Protein AF-C4WH56-F1 (afdb_monomer_lite)

Radius of gyration: 28.04 Å; chains: 1; bounding box: 64×49×58 Å

Foldseek 3Di:
DDDPDPQKDWDWDPPPQTWIFIFDDDPPDTDTDTDRDDDDDPPVPVVVVVVVVVVDPPPPPDDDDDCLVQLQDLVSLVVQLVVQVVVVDQLSNLQSLVSNCVNVDLVQLCVQLVHDSVLSCQQSDSPHPNDPSSVCSSCVSSVHDDDDDDDPPPPD

Sequence (156 aa):
MKSVGEGVSEMRITYGPGYRVISYPWDQLLLFCCVAATSHHRAGISRWQNKWRRRFRMVLETTRFDVLDHLKTPEERVAYLEAAFEDGDPSLIAHALGDVARSIGMTTVAKEAGITREALYRSLSENGDPKLSTLLGVMKALGLHLSVTATDKRAA

pLDDT: mean 72.72, std 20.57, range [37.75, 94.38]

Structure (mmCIF, N/CA/C/O backbone):
data_AF-C4WH56-F1
#
_entry.id   AF-C4WH56-F1
#
loop_
_atom_site.group_PDB
_atom_site.id
_atom_site.type_symbol
_atom_site.label_atom_id
_atom_site.label_alt_id
_atom_site.label_comp_id
_atom_site.label_asym_id
_atom_site.label_entity_id
_atom_site.label_seq_id
_atom_site.pdbx_PDB_ins_code
_atom_site.Cartn_x
_atom_site.Cartn_y
_atom_site.Cartn_z
_atom_site.occupancy
_atom_site.B_iso_or_equiv
_atom_site.auth_seq_id
_atom_site.auth_comp_id
_atom_site.auth_asym_id
_atom_site.auth_atom_id
_atom_site.pdbx_PDB_model_num
ATOM 1 N N . MET A 1 1 ? 25.311 -34.879 -28.506 1.00 55.16 1 MET A N 1
ATOM 2 C CA . MET A 1 1 ? 26.204 -33.696 -28.482 1.00 55.16 1 MET A CA 1
ATOM 3 C C . MET A 1 1 ? 27.449 -34.035 -27.684 1.00 55.16 1 MET A C 1
ATOM 5 O O . MET A 1 1 ? 27.327 -34.752 -26.700 1.00 55.16 1 MET A O 1
ATOM 9 N N . LYS A 1 2 ? 28.632 -33.593 -28.119 1.00 53.84 2 LYS A N 1
ATOM 10 C CA . LYS A 1 2 ? 29.881 -33.720 -27.351 1.00 53.84 2 LYS A CA 1
ATOM 11 C C . LYS A 1 2 ? 30.289 -32.338 -26.845 1.00 53.84 2 LYS A C 1
ATOM 13 O O . LYS A 1 2 ? 30.287 -31.390 -27.623 1.00 53.84 2 LYS A O 1
ATOM 18 N N . SER A 1 3 ? 30.621 -32.232 -25.562 1.00 51.75 3 SER A N 1
ATOM 19 C CA . SER A 1 3 ? 31.180 -31.004 -24.986 1.00 51.75 3 SER A CA 1
ATOM 20 C C . SER A 1 3 ? 32.612 -30.802 -25.490 1.00 51.75 3 SE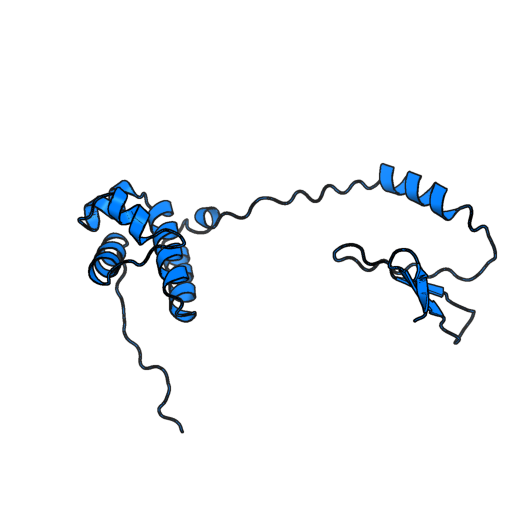R A C 1
ATOM 22 O O . SER A 1 3 ? 33.386 -31.761 -25.516 1.00 51.75 3 SER A O 1
ATOM 24 N N . VAL A 1 4 ? 32.954 -29.585 -25.924 1.00 62.59 4 VAL A N 1
ATOM 25 C CA . VAL A 1 4 ? 34.278 -29.237 -26.492 1.00 62.59 4 VAL A CA 1
ATOM 26 C C . VAL A 1 4 ? 35.027 -28.205 -25.624 1.00 62.59 4 VAL A C 1
ATOM 28 O O . VAL A 1 4 ? 36.079 -27.710 -26.015 1.00 62.59 4 VAL A O 1
ATOM 31 N N . GLY A 1 5 ? 34.530 -27.930 -24.412 1.00 43.34 5 GLY A N 1
ATOM 32 C CA . GLY A 1 5 ? 35.104 -26.959 -23.469 1.00 43.34 5 GLY A CA 1
ATOM 33 C C . GLY A 1 5 ? 34.414 -25.588 -23.506 1.00 43.34 5 GLY A C 1
ATOM 34 O O . GLY A 1 5 ? 33.651 -25.305 -24.423 1.00 43.34 5 GLY A O 1
ATOM 35 N N . GLU A 1 6 ? 34.640 -24.766 -22.471 1.00 51.94 6 GLU A N 1
ATOM 36 C CA . GLU A 1 6 ? 34.060 -23.412 -22.289 1.00 51.94 6 GLU A CA 1
ATOM 37 C C . GLU A 1 6 ? 32.522 -23.327 -22.443 1.00 51.94 6 GLU A C 1
ATOM 39 O O . GLU A 1 6 ? 31.987 -22.363 -22.982 1.00 51.94 6 GLU A O 1
ATOM 44 N N . GLY A 1 7 ? 31.783 -24.353 -22.000 1.00 51.94 7 GLY A N 1
ATOM 45 C CA . GLY A 1 7 ? 30.314 -24.383 -22.103 1.00 51.94 7 GLY A CA 1
ATOM 46 C C . GLY A 1 7 ? 29.778 -24.656 -23.515 1.00 51.94 7 GLY A C 1
ATOM 47 O O . GLY A 1 7 ? 28.579 -24.539 -23.755 1.00 51.94 7 GLY A O 1
ATOM 48 N N . VAL A 1 8 ? 30.645 -25.042 -24.455 1.00 51.69 8 VAL A N 1
ATOM 49 C CA . VAL A 1 8 ? 30.293 -25.256 -25.861 1.00 51.69 8 VAL A CA 1
ATOM 50 C C . VAL A 1 8 ? 29.973 -26.720 -26.131 1.00 51.69 8 VAL A C 1
ATOM 52 O O . VAL A 1 8 ? 30.759 -27.619 -25.818 1.00 51.69 8 VAL A O 1
ATOM 55 N N . SER A 1 9 ? 28.837 -26.955 -26.787 1.00 51.75 9 SER A N 1
ATOM 56 C CA . SER A 1 9 ? 28.440 -28.279 -27.267 1.00 51.75 9 SER A CA 1
ATOM 57 C C . SER A 1 9 ? 28.522 -28.351 -28.792 1.00 51.75 9 SER A C 1
ATOM 59 O O . SER A 1 9 ? 27.955 -27.519 -29.498 1.00 51.75 9 SER A O 1
ATOM 61 N N . GLU A 1 10 ? 29.226 -29.361 -29.310 1.00 51.59 10 GLU A N 1
ATOM 62 C CA . GLU A 1 10 ? 29.293 -29.683 -30.740 1.00 51.59 10 GLU A CA 1
ATOM 63 C C . GLU A 1 10 ? 28.333 -30.845 -31.039 1.00 51.59 10 GLU A C 1
ATOM 65 O O . GLU A 1 10 ? 28.384 -31.919 -30.419 1.00 51.59 10 GLU A O 1
ATOM 7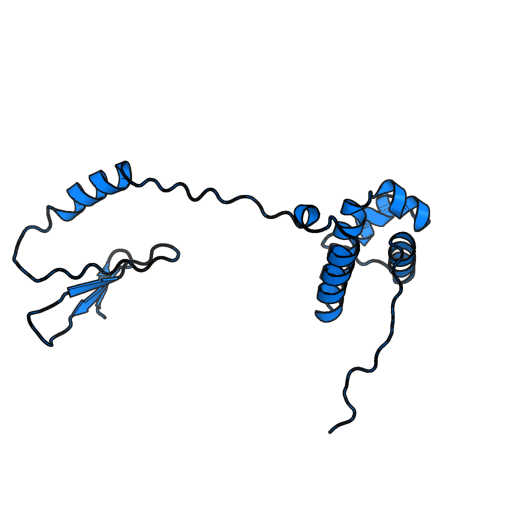0 N N . MET A 1 11 ? 27.451 -30.651 -32.019 1.00 51.53 11 MET A N 1
ATOM 71 C CA . MET A 1 11 ? 26.691 -31.732 -32.641 1.00 51.53 11 MET A CA 1
ATOM 72 C C . MET A 1 11 ? 27.234 -31.969 -34.047 1.00 51.53 11 MET A C 1
ATOM 74 O O . MET A 1 11 ? 27.280 -31.061 -34.877 1.00 51.53 11 MET A O 1
ATOM 78 N N . ARG A 1 12 ? 27.655 -33.209 -34.311 1.00 51.38 12 ARG A N 1
ATOM 79 C CA . ARG A 1 12 ? 28.009 -33.658 -35.659 1.00 51.38 12 ARG A CA 1
ATOM 80 C C . ARG A 1 12 ? 26.778 -34.267 -36.301 1.00 51.38 12 ARG A C 1
ATOM 82 O O . ARG A 1 12 ? 26.198 -35.188 -35.733 1.00 51.38 12 ARG A O 1
ATOM 89 N N . ILE A 1 13 ? 26.408 -33.763 -37.470 1.00 44.84 13 ILE A N 1
ATOM 90 C CA . ILE A 1 13 ? 25.322 -34.319 -38.273 1.00 44.84 13 ILE A CA 1
ATOM 91 C C . ILE A 1 13 ? 25.983 -35.122 -39.396 1.00 44.84 13 ILE A C 1
ATOM 93 O O . ILE A 1 13 ? 26.682 -34.561 -40.236 1.00 44.84 13 ILE A O 1
ATOM 97 N N . THR A 1 14 ? 25.814 -36.445 -39.383 1.00 45.16 14 THR A N 1
ATOM 98 C CA . THR A 1 14 ? 26.409 -37.379 -40.362 1.00 45.16 14 THR A CA 1
ATOM 99 C C . THR A 1 14 ? 25.506 -37.627 -41.573 1.00 45.16 14 THR A C 1
ATOM 101 O O . THR A 1 14 ? 25.570 -38.688 -42.185 1.00 45.16 14 THR A O 1
ATOM 104 N N . TYR A 1 15 ? 24.656 -36.659 -41.919 1.00 37.75 15 TYR A N 1
ATOM 105 C CA . TYR A 1 15 ? 23.836 -36.685 -43.128 1.00 37.75 15 TYR A CA 1
ATOM 106 C C . TYR A 1 15 ? 24.161 -35.449 -43.977 1.00 37.75 15 TYR A C 1
ATOM 108 O O . TYR A 1 15 ? 24.092 -34.323 -43.482 1.00 37.75 15 TYR A O 1
ATOM 116 N N . GLY A 1 16 ? 24.564 -35.659 -45.234 1.00 51.47 16 GLY A N 1
ATOM 117 C CA . GLY A 1 16 ? 25.049 -34.600 -46.129 1.00 51.47 16 GLY A CA 1
ATOM 118 C C . GLY A 1 16 ? 26.546 -34.259 -45.958 1.00 51.47 16 GLY A C 1
ATOM 119 O O . GLY A 1 16 ? 27.269 -35.016 -45.311 1.00 51.47 16 GLY A O 1
ATOM 120 N N . PRO A 1 17 ? 27.040 -33.142 -46.537 1.00 42.62 17 PRO A N 1
ATOM 121 C CA . PRO A 1 17 ? 28.470 -32.792 -46.685 1.00 42.62 17 PRO A CA 1
ATOM 122 C C . PRO A 1 17 ? 29.252 -32.477 -45.385 1.00 42.62 17 PRO A C 1
ATOM 124 O O . PRO A 1 17 ? 30.253 -31.766 -45.412 1.00 42.62 17 PRO A O 1
ATOM 127 N N . GLY A 1 18 ? 28.843 -33.031 -44.241 1.00 46.00 18 GLY A N 1
ATOM 128 C CA . GLY A 1 18 ? 29.570 -32.936 -42.976 1.00 46.00 18 GLY A CA 1
ATOM 129 C C . GLY A 1 18 ? 29.440 -31.562 -42.325 1.00 46.00 18 GLY A C 1
ATOM 130 O O . GLY A 1 18 ? 30.398 -30.792 -42.273 1.00 46.00 18 GLY A O 1
ATOM 131 N N . TYR A 1 19 ? 28.258 -31.262 -41.789 1.00 45.25 19 TYR A N 1
ATOM 132 C CA . TYR A 1 19 ? 28.024 -30.031 -41.036 1.00 45.25 19 TYR A CA 1
ATOM 133 C C . TYR A 1 19 ? 28.456 -30.177 -39.571 1.00 45.25 19 TYR A C 1
ATOM 135 O O . TYR A 1 19 ? 28.225 -31.207 -38.925 1.00 45.25 19 TYR A O 1
ATOM 143 N N . ARG A 1 20 ? 29.058 -29.111 -39.031 1.00 52.62 20 ARG A N 1
ATOM 144 C CA . ARG A 1 20 ? 29.310 -28.947 -37.595 1.00 52.62 20 ARG A CA 1
ATOM 145 C C . ARG A 1 20 ? 28.419 -27.835 -37.069 1.00 52.62 20 ARG A C 1
ATOM 147 O O . ARG A 1 20 ? 28.543 -26.697 -37.511 1.00 52.62 20 ARG A O 1
ATOM 154 N N . VAL A 1 21 ? 27.543 -28.175 -36.131 1.00 52.25 21 VAL A N 1
ATOM 155 C CA . VAL A 1 21 ? 26.728 -27.203 -35.402 1.00 52.25 21 VAL A CA 1
ATOM 156 C C . VAL A 1 21 ? 27.396 -26.969 -34.055 1.00 52.25 21 VAL A C 1
ATOM 158 O O . VAL A 1 21 ? 27.581 -27.910 -33.277 1.00 52.25 21 VAL A O 1
ATOM 161 N N . ILE A 1 22 ? 27.783 -25.721 -33.806 1.00 56.62 22 ILE A N 1
ATOM 162 C CA . ILE A 1 22 ? 28.383 -25.288 -32.546 1.00 56.62 22 ILE A CA 1
ATOM 163 C C . ILE A 1 22 ? 27.359 -24.399 -31.843 1.00 56.62 22 ILE A C 1
ATOM 165 O O . ILE A 1 22 ? 27.002 -23.352 -32.376 1.00 56.62 22 ILE A O 1
ATOM 169 N N . SER A 1 23 ? 26.883 -24.817 -30.670 1.00 47.53 23 SER A N 1
ATOM 170 C CA . SER A 1 23 ? 25.996 -24.006 -29.831 1.00 47.53 23 SER A CA 1
ATOM 171 C C . SER A 1 23 ? 26.792 -23.369 -28.693 1.00 47.53 23 SER A C 1
ATOM 173 O O . SER A 1 23 ? 27.457 -24.087 -27.938 1.00 47.53 23 SER A O 1
ATOM 175 N N . TYR A 1 24 ? 26.681 -22.050 -28.542 1.00 50.81 24 TYR A N 1
ATOM 176 C CA . TYR A 1 24 ? 27.219 -21.306 -27.404 1.00 50.81 24 TYR A CA 1
ATOM 177 C C . TYR A 1 24 ? 26.058 -20.825 -26.526 1.00 50.81 24 TYR A C 1
ATOM 179 O O . TYR A 1 24 ? 25.164 -20.163 -27.053 1.00 50.81 24 TYR A O 1
ATOM 187 N N . PRO A 1 25 ? 26.049 -21.107 -25.214 1.00 42.31 25 PRO A N 1
ATOM 188 C CA . PRO A 1 25 ? 25.152 -20.430 -24.296 1.00 42.31 25 PRO A CA 1
ATOM 189 C C . PRO A 1 25 ? 25.693 -19.019 -24.045 1.00 42.31 25 PRO A C 1
ATOM 191 O O . PRO A 1 25 ? 26.676 -18.831 -23.334 1.00 42.31 25 PRO A O 1
ATOM 194 N N . TRP A 1 26 ? 25.069 -18.025 -24.666 1.00 48.38 26 TRP A N 1
ATOM 195 C CA . TRP A 1 26 ? 25.076 -16.652 -24.170 1.00 48.38 26 TRP A CA 1
ATOM 196 C C . TRP A 1 26 ? 23.635 -16.314 -23.824 1.00 48.38 26 TRP A C 1
ATOM 198 O O . TRP A 1 26 ? 22.749 -16.586 -24.632 1.00 48.38 26 TRP A O 1
ATOM 208 N N . ASP A 1 27 ? 23.447 -15.806 -22.609 1.00 48.00 27 ASP A N 1
ATOM 209 C CA . ASP A 1 27 ? 22.205 -15.364 -21.965 1.00 48.00 27 ASP A CA 1
ATOM 210 C C . ASP A 1 27 ? 21.112 -14.887 -22.952 1.00 48.00 27 ASP A C 1
ATOM 212 O O . ASP A 1 27 ? 20.976 -13.705 -23.246 1.00 48.00 27 ASP A O 1
ATOM 216 N N . GLN A 1 28 ? 20.365 -15.864 -23.483 1.00 51.59 28 GLN A N 1
ATOM 217 C CA . GLN A 1 28 ? 19.196 -15.759 -24.367 1.00 51.59 28 GLN A CA 1
ATOM 218 C C . GLN A 1 28 ? 19.359 -15.439 -25.874 1.00 51.59 28 GLN A C 1
ATOM 220 O O . GLN A 1 28 ? 18.402 -14.976 -26.495 1.00 51.59 28 GLN A O 1
ATOM 225 N N . LEU A 1 29 ? 20.463 -15.802 -26.548 1.00 38.28 29 LEU A N 1
ATOM 226 C CA . LEU A 1 29 ? 20.441 -15.907 -28.027 1.00 38.28 29 LEU A CA 1
ATOM 227 C C . LEU A 1 29 ? 21.275 -17.079 -28.580 1.00 38.28 29 LEU A C 1
ATOM 229 O O . LEU A 1 29 ? 22.494 -17.133 -28.426 1.00 38.28 29 LEU A O 1
ATOM 233 N N . LEU A 1 30 ? 20.616 -18.006 -29.285 1.00 43.56 30 LEU A N 1
ATOM 234 C CA . LEU A 1 30 ? 21.248 -19.137 -29.978 1.00 43.56 30 LEU A CA 1
ATOM 235 C C . LEU A 1 30 ? 21.784 -18.694 -31.348 1.00 43.56 30 LEU A C 1
ATOM 237 O O . LEU A 1 30 ? 21.025 -18.534 -32.303 1.00 43.56 30 LEU A O 1
ATOM 241 N N . LEU A 1 31 ? 23.103 -18.527 -31.470 1.00 47.69 31 LEU A N 1
ATOM 242 C CA . LEU A 1 31 ? 23.751 -18.280 -32.760 1.00 47.69 31 LEU A CA 1
ATOM 243 C C . LEU A 1 31 ? 24.092 -19.614 -33.450 1.00 47.69 31 LEU A C 1
ATOM 245 O O . LEU A 1 31 ? 24.996 -20.329 -33.017 1.00 47.69 31 LEU A O 1
ATOM 249 N N . PHE A 1 32 ? 23.394 -19.944 -34.539 1.00 44.81 32 PHE A N 1
ATOM 250 C CA . PHE A 1 32 ? 23.718 -21.088 -35.398 1.00 44.81 32 PHE A CA 1
ATOM 251 C C . PHE A 1 32 ? 24.750 -20.684 -36.461 1.00 44.81 32 PHE A C 1
ATOM 253 O O . PHE A 1 32 ? 24.417 -20.047 -37.457 1.00 44.81 32 PHE A O 1
ATOM 260 N N . CYS A 1 33 ? 26.010 -21.085 -36.284 1.00 48.53 33 CYS A N 1
ATOM 261 C CA . CYS A 1 33 ? 27.011 -21.008 -37.351 1.00 48.53 33 CYS A CA 1
ATOM 262 C C . CYS A 1 33 ? 27.080 -22.345 -38.101 1.00 48.53 33 CYS A C 1
ATOM 264 O O . CYS A 1 33 ? 27.723 -23.287 -37.642 1.00 48.53 33 CYS A O 1
ATOM 266 N N . CYS A 1 34 ? 26.446 -22.425 -39.273 1.00 43.78 34 CYS A N 1
ATOM 267 C CA . CYS A 1 34 ? 26.619 -23.540 -40.206 1.00 43.78 34 CYS A CA 1
ATOM 268 C C . CYS A 1 34 ? 27.909 -23.336 -41.013 1.00 43.78 34 CYS A C 1
ATOM 270 O O . CYS A 1 34 ? 27.922 -22.581 -41.982 1.00 43.78 34 CYS A O 1
ATOM 272 N N . VAL A 1 35 ? 29.004 -24.000 -40.632 1.00 52.78 35 VAL A N 1
ATOM 273 C CA . VAL A 1 35 ? 30.250 -23.979 -41.419 1.00 52.78 35 VAL A CA 1
ATOM 274 C C . VAL A 1 35 ? 30.338 -25.262 -42.244 1.00 52.78 35 VAL A C 1
ATOM 276 O O . VAL A 1 35 ? 30.501 -26.349 -41.687 1.00 52.78 35 VAL A O 1
ATOM 279 N N . ALA A 1 36 ? 30.227 -25.143 -43.570 1.00 39.19 36 ALA A N 1
ATOM 280 C CA . ALA A 1 36 ? 30.601 -26.212 -44.493 1.00 39.19 36 ALA A CA 1
ATOM 281 C C . ALA A 1 36 ? 32.120 -26.417 -44.405 1.00 39.19 36 ALA A C 1
ATOM 283 O O . ALA A 1 36 ? 32.890 -25.457 -44.468 1.00 39.19 36 ALA A O 1
ATOM 284 N N . ALA A 1 37 ? 32.553 -27.657 -44.190 1.00 42.12 37 ALA A N 1
ATOM 285 C CA . ALA A 1 37 ? 33.950 -27.980 -43.948 1.00 42.12 37 ALA A CA 1
ATOM 286 C C . ALA A 1 37 ? 34.808 -27.806 -45.215 1.00 42.12 37 ALA A C 1
ATOM 288 O O . ALA A 1 37 ? 35.110 -28.771 -45.906 1.00 42.12 37 ALA A O 1
ATOM 289 N N . THR A 1 38 ? 35.278 -26.590 -45.484 1.00 39.69 38 THR A N 1
ATOM 290 C CA . THR A 1 38 ? 36.536 -26.382 -46.210 1.00 39.69 38 THR A CA 1
ATOM 291 C C . THR A 1 38 ? 37.580 -25.916 -45.210 1.00 39.69 38 THR A C 1
ATOM 293 O O . THR A 1 38 ? 37.446 -24.880 -44.561 1.00 39.69 38 THR A O 1
ATOM 296 N N . SER A 1 39 ? 38.592 -26.757 -45.040 1.00 42.50 39 SER A N 1
ATOM 297 C CA . SER A 1 39 ? 39.728 -26.629 -44.137 1.00 42.50 39 SER A CA 1
ATOM 298 C C . SER A 1 39 ? 40.415 -25.264 -44.225 1.00 42.50 39 SER A C 1
ATOM 300 O O . SER A 1 39 ? 41.323 -25.083 -45.025 1.00 42.50 39 SER A O 1
ATOM 302 N N . HIS A 1 40 ? 40.043 -24.322 -43.357 1.00 40.03 40 HIS A N 1
ATOM 303 C CA . HIS A 1 40 ? 40.865 -23.151 -43.055 1.00 40.03 40 HIS A CA 1
ATOM 304 C C . HIS A 1 40 ? 40.826 -22.814 -41.555 1.00 40.03 40 HIS A C 1
ATOM 306 O O . HIS A 1 40 ? 39.842 -22.328 -41.012 1.00 40.03 40 HIS A O 1
ATOM 312 N N . HIS A 1 41 ? 41.964 -23.081 -40.910 1.00 42.66 41 HIS A N 1
ATOM 313 C CA . HIS A 1 41 ? 42.535 -22.388 -39.752 1.00 42.66 41 HIS A CA 1
ATOM 314 C C . HIS A 1 41 ? 41.672 -22.139 -38.495 1.00 42.66 41 HIS A C 1
ATOM 316 O O . HIS A 1 41 ? 41.004 -21.117 -38.344 1.00 42.66 41 HIS A O 1
ATOM 322 N N . ARG A 1 42 ? 41.953 -22.950 -37.460 1.00 45.41 42 ARG A N 1
ATOM 323 C CA . ARG A 1 42 ? 41.735 -22.660 -36.021 1.00 45.41 42 ARG A CA 1
ATOM 324 C C . ARG A 1 42 ? 42.213 -21.257 -35.580 1.00 45.41 42 ARG A C 1
ATOM 326 O O . ARG A 1 42 ? 41.728 -20.736 -34.586 1.00 45.41 42 ARG A O 1
ATOM 333 N N . ALA A 1 43 ? 43.131 -20.630 -36.323 1.00 45.47 43 ALA A N 1
ATOM 334 C CA . ALA A 1 43 ? 43.711 -19.313 -36.029 1.00 45.47 43 ALA A CA 1
ATOM 335 C C . ALA A 1 43 ? 42.892 -18.103 -36.546 1.00 45.47 43 ALA A C 1
ATOM 337 O O . ALA A 1 43 ? 43.269 -16.956 -36.297 1.00 45.47 43 ALA A O 1
ATOM 338 N N . GLY A 1 44 ? 41.797 -18.332 -37.285 1.00 48.50 44 GLY A N 1
ATOM 339 C CA . GLY A 1 44 ? 40.937 -17.262 -37.817 1.00 48.50 44 GLY A CA 1
ATOM 340 C C . GLY A 1 44 ? 39.838 -16.795 -36.855 1.00 48.50 44 GLY A C 1
ATOM 341 O O . GLY A 1 44 ? 39.410 -15.642 -36.914 1.00 48.50 44 GLY A O 1
ATOM 342 N N . ILE A 1 45 ? 39.416 -17.669 -35.938 1.00 48.56 45 ILE A N 1
ATOM 343 C CA . ILE A 1 45 ? 38.225 -17.467 -35.100 1.00 48.56 45 ILE A CA 1
ATOM 344 C C . ILE A 1 45 ? 38.466 -16.379 -34.041 1.00 48.56 45 ILE A C 1
ATOM 346 O O . ILE A 1 45 ? 37.653 -15.467 -33.905 1.00 48.56 45 ILE A O 1
ATOM 350 N N . SER A 1 46 ? 39.623 -16.384 -33.370 1.00 49.97 46 SER A N 1
ATOM 351 C CA . SER A 1 46 ? 39.961 -15.388 -32.334 1.00 49.97 46 SER A CA 1
ATOM 352 C C . SER A 1 46 ? 40.140 -13.969 -32.893 1.00 49.97 46 SER A C 1
ATOM 354 O O . SER A 1 46 ? 39.748 -12.977 -32.277 1.00 49.97 46 SER A O 1
ATOM 356 N N . ARG A 1 47 ? 40.683 -13.850 -34.111 1.00 49.19 47 ARG A N 1
ATOM 357 C CA . ARG A 1 47 ? 40.902 -12.562 -34.791 1.00 49.19 47 ARG A CA 1
ATOM 358 C C . ARG A 1 47 ? 39.585 -11.931 -35.254 1.00 49.19 47 ARG A C 1
ATOM 360 O O . ARG A 1 47 ? 39.436 -10.710 -35.217 1.00 49.19 47 ARG A O 1
ATOM 367 N N . TRP A 1 48 ? 38.623 -12.762 -35.656 1.00 49.41 48 TRP A N 1
ATOM 368 C CA . TRP A 1 48 ? 37.271 -12.335 -36.016 1.00 49.41 48 TRP A CA 1
ATOM 369 C C . TRP A 1 48 ? 36.444 -11.985 -34.767 1.00 49.41 48 TRP A C 1
ATOM 371 O O . TRP A 1 48 ? 35.807 -10.934 -34.751 1.00 49.41 48 TRP A O 1
ATOM 381 N N . GLN A 1 49 ? 36.556 -12.761 -33.679 1.00 51.97 49 GLN A N 1
ATOM 382 C CA . GLN A 1 49 ? 35.925 -12.475 -32.378 1.00 51.97 49 GLN A CA 1
ATOM 383 C C . GLN A 1 49 ? 36.283 -11.083 -31.839 1.00 51.97 49 GLN A C 1
ATOM 385 O O . GLN A 1 49 ? 35.394 -10.322 -31.462 1.00 51.97 49 GLN A O 1
ATOM 390 N N . ASN A 1 50 ? 37.563 -10.700 -31.866 1.00 54.91 50 ASN A N 1
ATOM 391 C CA . ASN A 1 50 ? 38.003 -9.392 -31.363 1.00 54.91 50 ASN A CA 1
ATOM 392 C C . ASN A 1 50 ? 37.541 -8.229 -32.260 1.00 54.91 50 ASN A C 1
ATOM 394 O O . ASN A 1 50 ? 37.244 -7.135 -31.772 1.00 54.91 50 ASN A O 1
ATOM 398 N N . LYS A 1 51 ? 37.436 -8.472 -33.574 1.00 55.69 51 LYS A N 1
ATOM 399 C CA . LYS A 1 51 ? 36.920 -7.509 -34.559 1.00 55.69 51 LYS A CA 1
ATOM 400 C C . LYS A 1 51 ? 35.409 -7.294 -34.407 1.00 55.69 51 LYS A C 1
ATOM 402 O O . LYS A 1 51 ? 34.948 -6.166 -34.565 1.00 55.69 51 LYS A O 1
ATOM 407 N N . TRP A 1 52 ? 34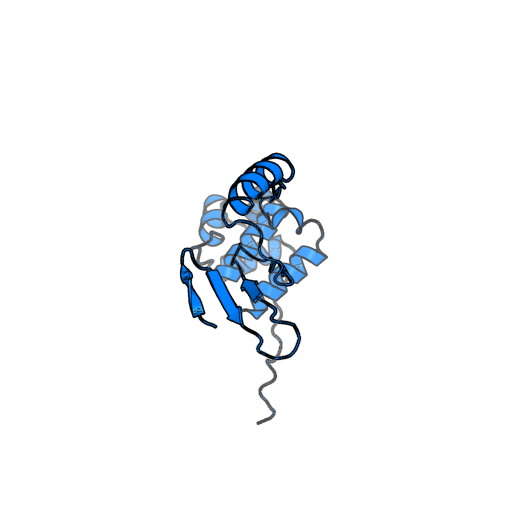.657 -8.339 -34.059 1.00 46.69 52 TRP A N 1
ATOM 408 C CA . TRP A 1 52 ? 33.212 -8.264 -33.827 1.00 46.69 52 TRP A CA 1
ATOM 409 C C . TRP A 1 52 ? 32.844 -7.748 -32.433 1.00 46.69 52 TRP A C 1
ATOM 411 O O . TRP A 1 52 ? 31.966 -6.896 -32.351 1.00 46.69 52 TRP A O 1
ATOM 421 N N . ARG A 1 53 ? 33.582 -8.106 -31.368 1.00 51.44 53 ARG A N 1
ATOM 422 C CA . ARG A 1 53 ? 33.429 -7.506 -30.020 1.00 51.44 53 ARG A CA 1
ATOM 423 C C . ARG A 1 53 ? 33.568 -5.984 -30.027 1.00 51.44 53 ARG A C 1
ATOM 425 O O . ARG A 1 53 ? 32.871 -5.298 -29.291 1.00 51.44 53 ARG A O 1
ATOM 432 N N . ARG A 1 54 ? 34.482 -5.454 -30.847 1.00 54.44 54 ARG A N 1
ATOM 433 C CA . ARG A 1 54 ? 34.679 -4.003 -31.004 1.00 54.44 54 ARG A CA 1
ATOM 434 C C . ARG A 1 54 ? 33.604 -3.332 -31.863 1.00 54.44 54 ARG A C 1
ATOM 436 O O . ARG A 1 54 ? 33.392 -2.137 -31.704 1.00 54.44 54 ARG A O 1
ATOM 443 N N . ARG A 1 55 ? 32.960 -4.071 -32.775 1.00 50.84 55 ARG A N 1
ATOM 444 C CA . ARG A 1 55 ? 31.946 -3.548 -33.709 1.00 50.84 55 ARG A CA 1
ATOM 445 C C . ARG A 1 55 ? 30.530 -3.603 -33.128 1.00 50.84 55 ARG A C 1
ATOM 447 O O . ARG A 1 55 ? 29.758 -2.688 -33.363 1.00 50.84 55 ARG A O 1
ATOM 454 N N . PHE A 1 56 ? 30.208 -4.648 -32.371 1.00 47.78 56 PHE A N 1
ATOM 455 C CA . PHE A 1 56 ? 28.901 -4.864 -31.757 1.00 47.78 56 PHE A CA 1
ATOM 456 C C . PHE A 1 56 ? 29.056 -4.969 -30.242 1.00 47.78 56 PHE A C 1
ATOM 458 O O . PHE A 1 56 ? 28.960 -6.042 -29.654 1.00 47.78 56 PHE A O 1
ATOM 465 N N . ARG A 1 57 ? 29.292 -3.827 -29.595 1.00 49.25 57 ARG A N 1
ATOM 466 C CA . ARG A 1 57 ? 28.870 -3.652 -28.207 1.00 49.25 57 ARG A CA 1
ATOM 467 C C . ARG A 1 57 ? 27.421 -3.180 -28.264 1.00 49.25 57 ARG A C 1
ATOM 469 O O . ARG A 1 57 ? 27.180 -1.979 -28.263 1.00 49.25 57 ARG A O 1
ATOM 476 N N . MET A 1 58 ? 26.475 -4.111 -28.388 1.00 49.25 58 MET A N 1
ATOM 477 C CA . MET A 1 58 ? 25.104 -3.792 -27.994 1.00 49.25 58 MET A CA 1
ATOM 478 C C . MET A 1 58 ? 25.124 -3.694 -26.474 1.00 49.25 58 MET A C 1
ATOM 480 O O . MET A 1 58 ? 25.211 -4.701 -25.778 1.00 49.25 58 MET A O 1
ATOM 484 N N . VAL A 1 59 ? 25.162 -2.459 -25.979 1.00 58.88 59 VAL A N 1
ATOM 485 C CA . VAL A 1 59 ? 24.773 -2.179 -24.603 1.00 58.88 59 VAL A CA 1
ATOM 486 C C . VAL A 1 59 ? 23.277 -2.460 -24.571 1.00 58.88 59 VAL A C 1
ATOM 488 O O . VAL A 1 59 ? 22.507 -1.776 -25.239 1.00 58.88 59 VAL A O 1
ATOM 491 N N . LEU A 1 60 ? 22.880 -3.536 -23.898 1.00 59.41 60 LEU A N 1
ATOM 492 C CA . LEU A 1 60 ? 21.485 -3.716 -23.531 1.00 59.41 60 LEU A CA 1
ATOM 493 C C . LEU A 1 60 ? 21.214 -2.669 -22.449 1.00 59.41 60 LEU A C 1
ATOM 495 O O . LEU A 1 60 ? 21.652 -2.820 -21.311 1.00 59.41 60 LEU A O 1
ATOM 499 N N . GLU A 1 61 ? 20.591 -1.562 -22.842 1.00 59.41 61 GLU A N 1
ATOM 500 C CA . GLU A 1 61 ? 20.113 -0.533 -21.919 1.00 59.41 61 GLU A CA 1
ATOM 501 C C . GLU A 1 61 ? 18.901 -1.114 -21.179 1.00 59.41 61 GLU A C 1
ATOM 503 O O . GLU A 1 61 ? 17.771 -1.066 -21.663 1.00 59.41 61 GLU A O 1
ATOM 508 N N . THR A 1 62 ? 19.140 -1.752 -20.033 1.00 72.25 62 THR A N 1
ATOM 509 C CA . THR A 1 62 ? 18.072 -2.237 -19.156 1.00 72.25 62 THR A CA 1
ATOM 510 C C . THR A 1 62 ? 17.665 -1.115 -18.211 1.00 72.25 62 THR A C 1
ATOM 512 O O . THR A 1 62 ? 18.467 -0.682 -17.380 1.00 72.25 62 THR A O 1
ATOM 515 N N . THR A 1 63 ? 16.428 -0.641 -18.304 1.00 69.56 63 THR A N 1
ATOM 516 C CA . THR A 1 63 ? 15.869 0.287 -17.317 1.00 69.56 63 THR A CA 1
ATOM 517 C C . THR A 1 63 ? 15.368 -0.486 -16.102 1.00 69.56 63 THR A C 1
ATOM 519 O O . THR A 1 63 ? 14.828 -1.586 -16.232 1.00 69.56 63 THR A O 1
ATOM 522 N N . ARG A 1 64 ? 15.543 0.076 -14.901 1.00 75.44 64 ARG A N 1
ATOM 523 C CA . ARG A 1 64 ? 14.968 -0.498 -13.680 1.00 75.44 64 ARG A CA 1
ATOM 524 C C . ARG A 1 64 ? 13.446 -0.387 -13.767 1.00 75.44 64 ARG A C 1
ATOM 526 O O . ARG A 1 64 ? 12.941 0.705 -13.994 1.00 75.44 64 ARG A O 1
ATOM 533 N N . PHE A 1 65 ? 12.745 -1.503 -13.603 1.00 77.75 65 PHE A N 1
ATOM 534 C CA . PHE A 1 65 ? 11.287 -1.512 -13.526 1.00 77.75 65 PHE A CA 1
ATOM 535 C C . PHE A 1 65 ? 10.832 -0.884 -12.201 1.00 77.75 65 PHE A C 1
ATOM 537 O O . PHE A 1 65 ? 11.340 -1.263 -11.141 1.00 77.75 65 PHE A O 1
ATOM 544 N N . ASP A 1 66 ? 9.898 0.064 -12.269 1.00 81.62 66 ASP A N 1
ATOM 545 C CA . ASP A 1 66 ? 9.212 0.647 -11.115 1.00 81.62 66 ASP A CA 1
ATOM 546 C C . ASP A 1 66 ? 7.698 0.535 -11.333 1.00 81.62 66 ASP A C 1
ATOM 548 O O . ASP A 1 66 ? 7.162 0.992 -12.343 1.00 81.62 66 ASP A O 1
ATOM 552 N N . VAL A 1 67 ? 6.997 -0.081 -10.379 1.00 84.56 67 VAL A N 1
ATOM 553 C CA . VAL A 1 67 ? 5.540 -0.276 -10.430 1.00 84.56 67 VAL A CA 1
ATOM 554 C C . VAL A 1 67 ? 4.814 1.073 -10.503 1.00 84.56 67 VAL A C 1
ATOM 556 O O . VAL A 1 67 ? 3.772 1.186 -11.145 1.00 84.56 67 VAL A O 1
ATOM 559 N N . LEU A 1 68 ? 5.383 2.129 -9.911 1.00 86.31 68 LEU A N 1
ATOM 560 C CA . LEU A 1 68 ? 4.776 3.461 -9.886 1.00 86.31 68 LEU A CA 1
ATOM 561 C C . LEU A 1 68 ? 4.596 4.074 -11.280 1.00 86.31 68 LEU A C 1
ATOM 563 O O . LEU A 1 68 ? 3.673 4.867 -11.475 1.00 86.31 68 LEU A O 1
ATOM 567 N N . ASP A 1 69 ? 5.417 3.681 -12.258 1.00 84.69 69 ASP A N 1
ATOM 568 C CA . ASP A 1 69 ? 5.290 4.149 -13.643 1.00 84.69 69 ASP A CA 1
ATOM 569 C C . ASP A 1 69 ? 4.009 3.643 -14.328 1.00 84.69 69 ASP A C 1
ATOM 571 O O . ASP A 1 69 ? 3.575 4.222 -15.333 1.00 84.69 69 ASP A O 1
ATOM 575 N N . HIS A 1 70 ? 3.385 2.613 -13.748 1.00 85.69 70 HIS A N 1
ATOM 576 C CA . HIS A 1 70 ? 2.210 1.909 -14.254 1.00 85.69 70 HIS A CA 1
ATOM 577 C C . HIS A 1 70 ? 0.949 2.093 -13.384 1.00 85.69 70 HIS A C 1
ATOM 579 O O . HIS A 1 70 ? -0.076 1.499 -13.690 1.00 85.69 70 HIS A O 1
ATOM 585 N N . LEU A 1 71 ? 0.992 2.913 -12.322 1.00 90.94 71 LEU A N 1
ATOM 586 C CA . LEU A 1 71 ? -0.140 3.165 -11.406 1.00 90.94 71 LEU A CA 1
ATOM 587 C C . LEU A 1 71 ? -0.718 4.586 -11.554 1.00 90.94 71 LEU A C 1
ATOM 589 O O . LEU A 1 71 ? -0.944 5.306 -10.569 1.00 90.94 71 LEU A O 1
ATOM 593 N N . LYS A 1 72 ? -0.931 5.024 -12.798 1.00 88.81 72 LYS A N 1
ATOM 594 C CA . LYS A 1 72 ? -1.313 6.410 -13.115 1.00 88.81 72 LYS A CA 1
ATOM 595 C C . LYS A 1 72 ? -2.817 6.616 -13.062 1.00 88.81 72 LYS A C 1
ATOM 597 O O . LYS A 1 72 ? -3.274 7.680 -12.642 1.00 88.81 72 LYS A O 1
ATOM 602 N N . THR A 1 73 ? -3.571 5.605 -13.463 1.00 91.62 73 THR A N 1
ATOM 603 C CA . THR A 1 73 ? -5.031 5.644 -13.540 1.00 91.62 73 THR A CA 1
ATOM 604 C C . THR A 1 73 ? -5.677 4.866 -12.388 1.00 91.62 73 THR A C 1
ATOM 606 O O . THR A 1 73 ? -5.055 3.965 -11.816 1.00 91.62 73 THR A O 1
ATOM 609 N N . PRO A 1 74 ? -6.917 5.209 -11.997 1.00 89.94 74 PRO A N 1
ATOM 610 C CA . PRO A 1 74 ? -7.684 4.414 -11.041 1.00 89.94 74 PRO A CA 1
ATOM 611 C C . PRO A 1 74 ? -7.838 2.950 -11.470 1.00 89.94 74 PRO A C 1
ATOM 613 O O . PRO A 1 74 ? -7.708 2.056 -10.638 1.00 89.94 74 PRO A O 1
ATOM 616 N N . GLU A 1 75 ? -8.057 2.706 -12.760 1.00 90.81 75 GLU A N 1
ATOM 617 C CA . GLU A 1 75 ? -8.283 1.377 -13.326 1.00 90.81 75 GLU A CA 1
ATOM 618 C C . GLU A 1 75 ? -7.037 0.490 -13.202 1.00 90.81 75 GLU A C 1
ATOM 620 O O . GLU A 1 75 ? -7.140 -0.660 -12.779 1.00 90.81 75 GLU A O 1
ATOM 625 N N . GLU A 1 76 ? -5.848 1.036 -13.480 1.00 92.31 76 GLU A N 1
ATOM 626 C CA . GLU A 1 76 ? -4.572 0.326 -13.298 1.00 92.31 76 GLU A CA 1
ATOM 627 C C . GLU A 1 76 ? -4.341 -0.076 -11.835 1.00 92.31 76 GLU A C 1
ATOM 629 O O . GLU A 1 76 ? -3.875 -1.179 -11.553 1.00 92.31 76 GLU A O 1
ATOM 634 N N . ARG A 1 77 ? -4.697 0.799 -10.887 1.00 93.56 77 ARG A N 1
ATOM 635 C CA . ARG A 1 77 ? -4.553 0.523 -9.448 1.00 93.56 77 ARG A CA 1
ATOM 636 C C . ARG A 1 77 ? -5.484 -0.588 -8.986 1.00 93.56 77 ARG A C 1
ATOM 638 O O . ARG A 1 77 ? -5.071 -1.410 -8.173 1.00 93.56 77 ARG A O 1
ATOM 645 N N . VAL A 1 78 ? -6.719 -0.605 -9.488 1.00 93.06 78 VAL A N 1
ATOM 646 C CA . VAL A 1 78 ? -7.685 -1.667 -9.186 1.00 93.06 78 VAL A CA 1
ATOM 647 C C . VAL A 1 78 ? -7.192 -2.993 -9.748 1.00 93.06 78 VAL A C 1
ATOM 649 O O . VAL A 1 78 ? -7.058 -3.933 -8.975 1.00 93.06 78 VAL A O 1
ATOM 652 N N . ALA A 1 79 ? -6.822 -3.046 -11.029 1.00 92.62 79 ALA A N 1
ATOM 653 C CA . ALA A 1 79 ? -6.328 -4.271 -11.658 1.00 92.62 79 ALA A CA 1
ATOM 654 C C . ALA A 1 79 ? -5.081 -4.832 -10.951 1.00 92.62 79 ALA A C 1
ATOM 656 O O . ALA A 1 79 ? -4.953 -6.040 -10.762 1.00 92.62 79 ALA A O 1
ATOM 657 N N . TYR A 1 80 ? -4.170 -3.956 -10.514 1.00 93.69 80 TYR A N 1
ATOM 658 C CA . TYR A 1 80 ? -2.994 -4.361 -9.745 1.00 93.69 80 TYR A CA 1
ATOM 659 C C . TYR A 1 80 ? -3.360 -4.961 -8.380 1.00 93.69 80 TYR A C 1
ATOM 661 O O . TYR A 1 80 ? -2.819 -5.996 -7.993 1.00 93.69 80 TYR A O 1
ATOM 669 N N . LEU A 1 81 ? -4.296 -4.340 -7.654 1.00 93.12 81 LEU A N 1
ATOM 670 C CA . LEU A 1 81 ? -4.756 -4.861 -6.366 1.00 93.12 81 LEU A CA 1
ATOM 671 C C . LEU A 1 81 ? -5.556 -6.153 -6.523 1.00 93.12 81 LEU A C 1
ATOM 673 O O . LEU A 1 81 ? -5.369 -7.058 -5.719 1.00 93.12 81 LEU A O 1
ATOM 677 N N . GLU A 1 82 ? -6.405 -6.265 -7.543 1.00 92.38 82 GLU A N 1
ATOM 678 C CA . GLU A 1 82 ? -7.133 -7.498 -7.858 1.00 92.38 82 GLU A CA 1
ATOM 679 C C . GLU A 1 82 ? -6.163 -8.662 -8.066 1.00 92.38 82 GLU A C 1
ATOM 681 O O . GLU A 1 82 ? -6.294 -9.676 -7.386 1.00 92.38 82 GLU A O 1
ATOM 686 N N . ALA A 1 83 ? -5.126 -8.478 -8.889 1.00 92.94 83 ALA A N 1
ATOM 687 C CA . ALA A 1 83 ? -4.094 -9.492 -9.093 1.00 92.94 83 ALA A CA 1
ATOM 688 C C . ALA A 1 83 ? -3.382 -9.885 -7.781 1.00 92.94 83 ALA A C 1
ATOM 690 O O . ALA A 1 83 ? -3.118 -11.063 -7.547 1.00 92.94 83 ALA A O 1
ATOM 691 N N . ALA A 1 84 ? -3.106 -8.920 -6.896 1.00 92.81 84 ALA A N 1
ATOM 692 C CA . ALA A 1 84 ? -2.513 -9.204 -5.588 1.00 92.81 84 ALA A CA 1
ATOM 693 C C . ALA A 1 84 ? -3.470 -9.980 -4.658 1.00 92.81 84 ALA A C 1
ATOM 695 O O . ALA A 1 84 ? -3.038 -10.878 -3.937 1.0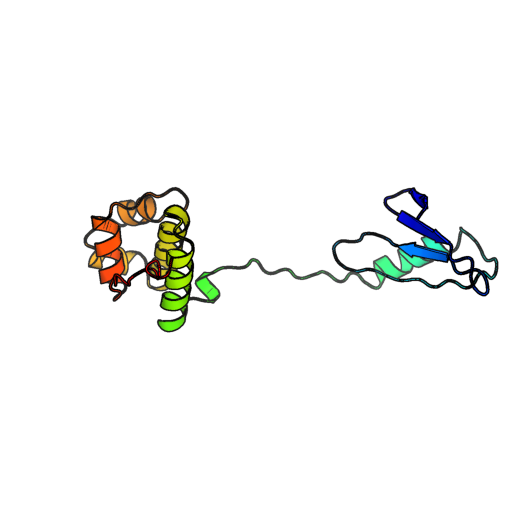0 92.81 84 ALA A O 1
ATOM 696 N N . PHE A 1 85 ? -4.769 -9.659 -4.669 1.00 91.12 85 PHE A N 1
ATOM 697 C CA . PHE A 1 85 ? -5.783 -10.372 -3.885 1.00 91.12 85 PHE A CA 1
ATOM 698 C C . PHE A 1 85 ? -6.080 -11.779 -4.428 1.00 91.12 85 PHE A C 1
ATOM 700 O O . PHE A 1 85 ? -6.429 -12.656 -3.638 1.00 91.12 85 PHE A O 1
ATOM 707 N N . GLU A 1 86 ? -5.931 -12.008 -5.736 1.00 90.25 86 GLU A N 1
ATOM 708 C CA . GLU A 1 86 ? -6.081 -13.329 -6.361 1.00 90.25 86 GLU A CA 1
ATOM 709 C C . GLU A 1 86 ? -4.980 -14.314 -5.946 1.00 90.25 86 GLU A C 1
ATOM 711 O O . GLU A 1 86 ? -5.275 -15.486 -5.712 1.00 90.25 86 GLU A O 1
ATOM 716 N N . ASP A 1 87 ? -3.733 -13.849 -5.815 1.00 89.75 87 ASP A N 1
ATOM 717 C CA . ASP A 1 87 ? -2.608 -14.680 -5.356 1.00 89.75 87 ASP A CA 1
ATOM 718 C C . ASP A 1 87 ? -2.778 -15.115 -3.887 1.00 89.75 87 ASP A C 1
ATOM 720 O O . ASP A 1 87 ? -2.392 -16.215 -3.487 1.00 89.75 87 ASP A O 1
ATOM 724 N N . GLY A 1 88 ? -3.434 -14.271 -3.083 1.00 85.75 88 GLY A N 1
ATOM 725 C CA . GLY A 1 88 ? -3.813 -14.577 -1.705 1.00 85.75 88 GLY A CA 1
ATOM 726 C C . GLY A 1 88 ? -2.671 -14.492 -0.687 1.00 85.75 88 GLY A C 1
ATOM 727 O O . GLY A 1 88 ? -2.893 -14.822 0.480 1.00 85.75 88 GLY A O 1
ATOM 728 N N . ASP A 1 89 ? -1.478 -14.039 -1.086 1.00 89.81 89 ASP A N 1
ATOM 729 C CA . ASP A 1 89 ? -0.353 -13.778 -0.185 1.00 89.81 89 ASP A CA 1
ATOM 730 C C . ASP A 1 89 ? -0.549 -12.445 0.577 1.00 89.81 89 ASP A C 1
ATOM 732 O O . ASP A 1 89 ? -0.547 -11.368 -0.034 1.00 89.81 89 ASP A O 1
ATOM 736 N N . PRO A 1 90 ? -0.677 -12.467 1.921 1.00 89.00 90 PRO A N 1
ATOM 737 C CA . PRO A 1 90 ? -0.808 -11.254 2.725 1.00 89.00 90 PRO A CA 1
ATOM 738 C C . PRO A 1 90 ? 0.339 -10.253 2.539 1.00 89.00 90 PRO A C 1
ATOM 740 O O . PRO A 1 90 ? 0.093 -9.044 2.557 1.00 89.00 90 PRO A O 1
ATOM 743 N N . SER A 1 91 ? 1.574 -10.729 2.352 1.00 89.62 91 SER A N 1
ATOM 744 C CA . SER A 1 91 ? 2.740 -9.862 2.160 1.00 89.62 91 SER A CA 1
ATOM 745 C C . SER A 1 91 ? 2.672 -9.138 0.817 1.00 89.62 91 SER A C 1
ATOM 747 O O . SER A 1 91 ? 2.911 -7.928 0.760 1.00 89.62 91 SER A O 1
ATOM 749 N N . LEU A 1 92 ? 2.260 -9.838 -0.244 1.00 90.31 92 LEU A N 1
ATOM 750 C CA . LEU A 1 92 ? 2.044 -9.242 -1.561 1.00 90.31 92 LEU A CA 1
ATOM 751 C C . LEU A 1 92 ? 0.917 -8.202 -1.530 1.00 90.31 92 LEU A C 1
ATOM 753 O O . LEU A 1 92 ? 1.081 -7.099 -2.050 1.00 90.31 92 LEU A O 1
ATOM 757 N N . ILE A 1 93 ? -0.198 -8.510 -0.863 1.00 91.75 93 ILE A N 1
ATOM 758 C CA . ILE A 1 93 ? -1.331 -7.585 -0.706 1.00 91.75 93 ILE A CA 1
ATOM 759 C C . ILE A 1 93 ? -0.901 -6.318 0.046 1.00 91.75 93 ILE A C 1
ATOM 761 O O . ILE A 1 93 ? -1.216 -5.201 -0.376 1.00 91.75 93 ILE A O 1
ATOM 765 N N . ALA A 1 94 ? -0.164 -6.465 1.152 1.00 92.00 94 ALA A N 1
ATOM 766 C CA . ALA A 1 94 ? 0.347 -5.334 1.923 1.00 92.00 94 ALA A CA 1
ATOM 767 C C . ALA A 1 94 ? 1.289 -4.456 1.086 1.00 92.00 94 ALA A C 1
ATOM 769 O O . ALA A 1 94 ? 1.180 -3.226 1.119 1.00 92.00 94 ALA A O 1
ATOM 770 N N . HIS A 1 95 ? 2.168 -5.084 0.301 1.00 91.88 95 HIS A N 1
ATOM 771 C CA . HIS A 1 95 ? 3.082 -4.392 -0.600 1.00 91.88 95 HIS A CA 1
ATOM 772 C C . HIS A 1 95 ? 2.333 -3.621 -1.694 1.00 91.88 95 HIS A C 1
ATOM 774 O O . HIS A 1 95 ? 2.555 -2.421 -1.865 1.00 91.88 95 HIS A O 1
ATOM 780 N N . ALA A 1 96 ? 1.376 -4.269 -2.362 1.00 92.94 96 ALA A N 1
ATOM 781 C CA . ALA A 1 96 ? 0.587 -3.668 -3.429 1.00 92.94 96 ALA A CA 1
ATOM 782 C C . ALA A 1 96 ? -0.242 -2.470 -2.933 1.00 92.94 96 ALA A C 1
ATOM 784 O O . ALA A 1 96 ? -0.267 -1.413 -3.569 1.00 92.94 96 ALA A O 1
ATOM 785 N N . LEU A 1 97 ? -0.855 -2.582 -1.748 1.00 93.06 97 LEU A N 1
ATOM 786 C CA . LEU A 1 97 ? -1.517 -1.454 -1.081 1.00 93.06 97 LEU A CA 1
ATOM 787 C C . LEU A 1 97 ? -0.537 -0.305 -0.805 1.00 93.06 97 LEU A C 1
ATOM 789 O O . LEU A 1 97 ? -0.900 0.864 -0.957 1.00 93.06 97 LEU A O 1
ATOM 793 N N . GLY A 1 98 ? 0.702 -0.622 -0.423 1.00 92.44 98 GLY A N 1
ATOM 794 C CA . GLY A 1 98 ? 1.776 0.348 -0.223 1.00 92.44 98 GLY A CA 1
ATOM 795 C C . GLY A 1 98 ? 2.160 1.098 -1.499 1.00 92.44 98 GLY A C 1
ATOM 796 O O . GLY A 1 98 ? 2.315 2.323 -1.461 1.00 92.44 98 GLY A O 1
ATOM 797 N N . ASP A 1 99 ? 2.269 0.400 -2.627 1.00 93.12 99 ASP A N 1
ATOM 798 C CA . ASP A 1 99 ? 2.582 0.997 -3.930 1.00 93.12 99 ASP A CA 1
ATOM 799 C C . ASP A 1 99 ? 1.453 1.905 -4.424 1.00 93.12 99 ASP A C 1
ATOM 801 O O . ASP A 1 99 ? 1.694 3.054 -4.811 1.00 93.12 99 ASP A O 1
ATOM 805 N N . VAL A 1 100 ? 0.201 1.446 -4.326 1.00 93.56 100 VAL A N 1
ATOM 806 C CA . VAL A 1 100 ? -0.970 2.254 -4.693 1.00 93.56 100 VAL A CA 1
ATOM 807 C C . VAL A 1 100 ? -1.075 3.490 -3.801 1.00 93.56 100 VAL A C 1
ATOM 809 O O . VAL A 1 100 ? -1.229 4.604 -4.311 1.00 93.56 100 VAL A O 1
ATOM 812 N N . ALA A 1 101 ? -0.900 3.343 -2.485 1.00 93.06 101 ALA A N 1
ATOM 813 C CA . ALA A 1 101 ? -0.886 4.475 -1.561 1.00 93.06 101 ALA A CA 1
ATOM 814 C C . ALA A 1 101 ? 0.252 5.465 -1.865 1.00 93.06 101 ALA A C 1
ATOM 816 O O . ALA A 1 101 ? 0.077 6.681 -1.735 1.00 93.06 101 ALA A O 1
ATOM 817 N N . ARG A 1 102 ? 1.413 4.975 -2.317 1.00 91.81 102 ARG A N 1
ATOM 818 C CA . ARG A 1 102 ? 2.536 5.820 -2.745 1.00 91.81 102 ARG A CA 1
ATOM 819 C C . ARG A 1 102 ? 2.220 6.582 -4.033 1.00 91.81 102 ARG A C 1
ATOM 821 O O . ARG A 1 102 ? 2.565 7.758 -4.102 1.00 91.81 102 ARG A O 1
ATOM 828 N N . SER A 1 103 ? 1.527 5.961 -4.993 1.00 92.25 103 SER A N 1
ATOM 829 C CA . SER A 1 103 ? 1.111 6.605 -6.252 1.00 92.25 103 SER A CA 1
ATOM 830 C C . SER A 1 103 ? 0.132 7.774 -6.047 1.00 92.25 103 SER A C 1
ATOM 832 O O . SER A 1 103 ? 0.120 8.718 -6.834 1.00 92.25 103 SER A O 1
ATOM 834 N N . ILE A 1 104 ? -0.668 7.736 -4.974 1.00 90.50 104 ILE A N 1
ATOM 835 C CA . ILE A 1 104 ? -1.634 8.790 -4.613 1.00 90.50 104 ILE A CA 1
ATOM 836 C C . ILE A 1 104 ? -1.006 9.844 -3.697 1.00 90.50 104 ILE A C 1
ATOM 838 O O . ILE A 1 104 ? -1.283 11.036 -3.826 1.00 90.50 104 ILE A O 1
ATOM 842 N N . GLY A 1 105 ? -0.157 9.412 -2.766 1.00 91.88 105 GLY A N 1
ATOM 843 C CA . GLY A 1 105 ? 0.509 10.277 -1.802 1.00 91.88 105 GLY A CA 1
ATOM 844 C C . GLY A 1 105 ? 0.261 9.823 -0.369 1.00 91.88 105 GLY A C 1
ATOM 845 O O . GLY A 1 105 ? -0.844 9.913 0.169 1.00 91.88 105 GLY A O 1
ATOM 846 N N . MET A 1 106 ? 1.338 9.408 0.295 1.00 91.81 106 MET A N 1
ATOM 847 C CA . MET A 1 106 ? 1.262 8.735 1.593 1.00 91.81 106 MET A CA 1
ATOM 848 C C . MET A 1 106 ? 0.681 9.608 2.719 1.00 91.81 106 MET A C 1
ATOM 850 O O . MET A 1 106 ? 0.033 9.105 3.633 1.00 91.81 106 MET A O 1
ATOM 854 N N . THR A 1 107 ? 0.881 10.927 2.655 1.00 93.25 107 THR A N 1
ATOM 855 C CA . THR A 1 107 ? 0.328 11.873 3.638 1.00 93.25 107 THR A CA 1
ATOM 856 C C . THR A 1 107 ? -1.196 11.939 3.567 1.00 93.25 107 THR A C 1
ATOM 858 O O . THR A 1 107 ? -1.853 11.950 4.607 1.00 93.25 107 THR A O 1
ATOM 861 N N . THR A 1 108 ? -1.754 11.971 2.355 1.00 93.19 108 THR A N 1
ATOM 862 C CA . THR A 1 108 ? -3.205 12.017 2.135 1.00 93.19 108 THR A CA 1
ATOM 863 C C . THR A 1 108 ? -3.843 10.723 2.617 1.00 93.19 108 THR A C 1
ATOM 865 O O . THR A 1 108 ? -4.758 10.762 3.436 1.00 93.19 108 THR A O 1
ATOM 868 N N . VAL A 1 109 ? -3.273 9.582 2.217 1.00 94.38 109 VAL A N 1
ATOM 869 C CA . VAL A 1 109 ? -3.775 8.257 2.601 1.00 94.38 109 VAL A CA 1
ATOM 870 C C . VAL A 1 109 ? -3.726 8.055 4.115 1.00 94.38 109 VAL A C 1
ATOM 872 O O . VAL A 1 109 ? -4.712 7.622 4.697 1.00 94.38 109 VAL A O 1
ATOM 875 N N . ALA A 1 110 ? -2.627 8.421 4.786 1.00 94.06 110 ALA A N 1
ATOM 876 C CA . ALA A 1 110 ? -2.526 8.312 6.246 1.00 94.06 110 ALA A CA 1
ATOM 877 C C . ALA A 1 110 ? -3.603 9.139 6.965 1.00 94.06 110 ALA A C 1
ATOM 879 O O . ALA A 1 110 ? -4.247 8.656 7.898 1.00 94.06 110 ALA A O 1
ATOM 880 N N . LYS A 1 111 ? -3.823 10.376 6.499 1.00 94.31 111 LYS A N 1
ATOM 881 C CA . LYS A 1 111 ? -4.822 11.285 7.067 1.00 94.31 111 LYS A CA 1
ATOM 882 C C . LYS A 1 111 ? -6.238 10.731 6.910 1.00 94.31 111 LYS A C 1
ATOM 884 O O . LYS A 1 111 ? -7.003 10.769 7.868 1.00 94.31 111 LYS A O 1
ATOM 889 N N . GLU A 1 112 ? -6.579 10.218 5.733 1.00 93.00 112 GLU A N 1
ATOM 890 C CA . GLU A 1 112 ? -7.908 9.661 5.461 1.00 93.00 112 GLU A CA 1
ATOM 891 C C . GLU A 1 112 ? -8.136 8.303 6.135 1.00 93.00 112 GLU A C 1
ATOM 893 O O . GLU A 1 112 ? -9.235 8.034 6.619 1.00 93.00 112 GLU A O 1
ATOM 898 N N . ALA A 1 113 ? -7.091 7.480 6.249 1.00 92.38 113 ALA A N 1
ATOM 899 C CA . ALA A 1 113 ? -7.132 6.210 6.968 1.00 92.38 113 ALA A CA 1
ATOM 900 C C . ALA A 1 113 ? -7.161 6.385 8.500 1.00 92.38 113 ALA A C 1
ATOM 902 O O . ALA A 1 113 ? -7.407 5.419 9.221 1.00 92.38 113 ALA A O 1
ATOM 903 N N . GLY A 1 114 ? -6.908 7.596 9.011 1.00 92.44 114 GLY A N 1
ATOM 904 C CA . GLY A 1 114 ? -6.922 7.895 10.445 1.00 92.44 114 GLY A CA 1
ATOM 905 C C . GLY A 1 114 ? -5.746 7.292 11.217 1.00 92.44 114 GLY A C 1
ATOM 906 O O . GLY A 1 114 ? -5.875 7.016 12.409 1.00 92.44 114 GLY A O 1
ATOM 907 N N . ILE A 1 115 ? -4.604 7.076 10.557 1.00 93.31 115 ILE A N 1
ATOM 908 C CA . ILE A 1 115 ? -3.395 6.506 11.166 1.00 93.31 115 ILE A CA 1
ATOM 909 C C . ILE A 1 115 ? -2.183 7.411 10.950 1.00 93.31 115 ILE A C 1
ATOM 911 O O . ILE A 1 115 ? -2.171 8.284 10.082 1.00 93.31 115 ILE A O 1
ATOM 915 N N . THR A 1 116 ? -1.127 7.208 11.738 1.00 92.94 116 THR A N 1
ATOM 916 C CA . THR A 1 116 ? 0.121 7.949 11.529 1.00 92.94 116 THR A CA 1
ATOM 917 C C . THR A 1 116 ? 0.846 7.454 10.278 1.00 92.94 116 THR A C 1
ATOM 919 O O . THR A 1 116 ? 0.710 6.296 9.872 1.00 92.94 116 THR A O 1
ATOM 922 N N . ARG A 1 117 ? 1.663 8.320 9.669 1.00 92.00 117 ARG A N 1
ATOM 923 C CA . ARG A 1 117 ? 2.485 7.951 8.507 1.00 92.00 117 ARG A CA 1
ATOM 924 C C . ARG A 1 117 ? 3.447 6.814 8.841 1.00 92.00 117 ARG A C 1
ATOM 926 O O . ARG A 1 117 ? 3.652 5.929 8.022 1.00 92.00 117 ARG A O 1
ATOM 933 N N . GLU A 1 118 ? 4.016 6.820 10.041 1.00 91.50 118 GLU A N 1
ATOM 934 C CA . GLU A 1 118 ? 4.933 5.786 10.521 1.00 91.50 118 GLU A CA 1
ATOM 935 C C . GLU A 1 118 ? 4.227 4.434 10.644 1.00 91.50 118 GLU A C 1
ATOM 937 O O . GLU A 1 118 ? 4.798 3.407 10.277 1.00 91.50 118 GLU A O 1
ATOM 942 N N . ALA A 1 119 ? 2.984 4.428 11.139 1.00 90.94 119 ALA A N 1
ATOM 943 C CA . ALA A 1 119 ? 2.172 3.220 11.210 1.00 90.94 119 ALA A CA 1
ATOM 944 C C . ALA A 1 119 ? 1.833 2.708 9.806 1.00 90.94 119 ALA A C 1
ATOM 946 O O . ALA A 1 119 ? 2.003 1.521 9.544 1.00 90.94 119 ALA A O 1
ATOM 947 N N . LEU A 1 120 ? 1.445 3.603 8.893 1.00 91.88 120 LEU A N 1
ATOM 948 C CA . LEU A 1 120 ? 1.159 3.263 7.500 1.00 91.88 120 LEU A CA 1
ATOM 949 C C . LEU A 1 120 ? 2.377 2.639 6.801 1.00 91.88 120 LEU A C 1
ATOM 951 O O . LEU A 1 120 ? 2.262 1.557 6.233 1.00 91.88 120 LEU A O 1
ATOM 955 N N . TYR A 1 121 ? 3.559 3.259 6.911 1.00 90.31 121 TYR A N 1
ATOM 956 C CA . TYR A 1 121 ? 4.796 2.718 6.335 1.00 90.31 121 TYR A CA 1
ATOM 957 C C . TYR A 1 121 ? 5.181 1.363 6.919 1.00 90.31 121 TYR A C 1
ATOM 959 O O . TYR A 1 121 ? 5.632 0.493 6.185 1.00 90.31 121 TYR A O 1
ATOM 967 N N . ARG A 1 122 ? 5.023 1.175 8.232 1.00 90.19 122 ARG A N 1
ATOM 968 C CA . ARG A 1 122 ? 5.350 -0.096 8.883 1.00 90.19 122 ARG A CA 1
ATOM 969 C C . ARG A 1 122 ? 4.410 -1.206 8.421 1.00 90.19 122 ARG A C 1
ATOM 971 O O . ARG A 1 122 ? 4.867 -2.297 8.098 1.00 90.19 122 ARG A O 1
ATOM 978 N N . SER A 1 123 ? 3.113 -0.913 8.395 1.00 90.25 123 SER A N 1
ATOM 979 C CA . SER A 1 123 ? 2.069 -1.872 8.046 1.00 90.25 123 SER A CA 1
ATOM 980 C C . SER A 1 123 ? 2.067 -2.257 6.566 1.00 90.25 123 SER A C 1
ATOM 982 O O . SER A 1 123 ? 1.757 -3.401 6.277 1.00 90.25 123 SER A O 1
ATOM 984 N N . LEU A 1 124 ? 2.428 -1.349 5.653 1.00 89.06 124 LEU A N 1
ATOM 985 C CA . LEU A 1 124 ? 2.472 -1.599 4.200 1.00 89.06 124 LEU A CA 1
ATOM 986 C C . LEU A 1 124 ? 3.901 -1.782 3.658 1.00 89.06 124 LEU A C 1
ATOM 988 O O . LEU A 1 124 ? 4.168 -1.554 2.478 1.00 89.06 124 LEU A O 1
ATOM 992 N N . SER A 1 125 ? 4.854 -2.108 4.532 1.00 85.19 125 SER A N 1
ATOM 993 C CA . SER A 1 125 ? 6.212 -2.453 4.104 1.00 85.19 125 SER A CA 1
ATOM 994 C C . SER A 1 125 ? 6.251 -3.870 3.530 1.00 85.19 125 SER A C 1
ATOM 996 O O . SER A 1 125 ? 5.334 -4.653 3.746 1.00 85.19 125 SER A O 1
ATOM 998 N N . GLU A 1 126 ? 7.337 -4.222 2.842 1.00 78.12 126 GLU A N 1
ATOM 999 C CA . GLU A 1 126 ? 7.566 -5.568 2.288 1.00 78.12 126 GLU A CA 1
ATOM 1000 C C . GLU A 1 126 ? 7.404 -6.694 3.328 1.00 78.12 126 GLU A C 1
ATOM 1002 O O . GLU A 1 126 ? 6.923 -7.773 3.010 1.00 78.12 126 GLU A O 1
ATOM 1007 N N . ASN A 1 127 ? 7.739 -6.416 4.592 1.00 80.38 127 ASN A N 1
ATOM 1008 C CA . ASN A 1 127 ? 7.599 -7.351 5.715 1.00 80.38 127 ASN A CA 1
ATOM 1009 C C . ASN A 1 127 ? 6.475 -6.938 6.684 1.00 80.38 127 ASN A C 1
ATOM 1011 O O . ASN A 1 127 ? 6.469 -7.332 7.852 1.00 80.38 127 ASN A O 1
ATOM 1015 N N . GLY A 1 128 ? 5.585 -6.050 6.244 1.00 80.94 128 GLY A N 1
ATOM 1016 C CA . GLY A 1 128 ? 4.490 -5.527 7.045 1.00 80.94 128 GLY A CA 1
ATOM 1017 C C . GLY A 1 128 ? 3.341 -6.523 7.149 1.00 80.94 128 GLY A C 1
ATOM 1018 O O . GLY A 1 128 ? 3.013 -7.205 6.187 1.00 80.94 128 GLY A O 1
ATOM 1019 N N . ASP A 1 129 ? 2.703 -6.560 8.317 1.00 87.62 129 ASP A N 1
ATOM 1020 C CA . ASP A 1 129 ? 1.441 -7.269 8.535 1.00 87.62 129 ASP A CA 1
ATOM 1021 C C . ASP A 1 129 ? 0.374 -6.241 8.955 1.00 87.62 129 ASP A C 1
ATOM 1023 O O . ASP A 1 129 ? 0.292 -5.846 10.133 1.00 87.62 129 ASP A O 1
ATOM 1027 N N . PRO A 1 130 ? -0.374 -5.669 7.994 1.00 89.06 130 PRO A N 1
ATOM 1028 C CA . PRO A 1 130 ? -1.400 -4.697 8.305 1.00 89.06 130 PRO A CA 1
ATOM 1029 C C . PRO A 1 130 ? -2.557 -5.398 9.019 1.00 89.06 130 PRO A C 1
ATOM 1031 O O . PRO A 1 130 ? -3.242 -6.250 8.460 1.00 89.06 130 PRO A O 1
ATOM 1034 N N . LYS A 1 131 ? -2.857 -4.961 10.248 1.00 91.38 131 LYS A N 1
ATOM 1035 C CA . LYS A 1 131 ? -4.088 -5.383 10.932 1.00 91.38 131 LYS A CA 1
ATOM 1036 C C . LYS A 1 131 ? -5.299 -5.116 10.038 1.00 91.38 131 LYS A C 1
ATOM 1038 O O . LYS A 1 131 ? -5.350 -4.085 9.368 1.00 91.38 131 LYS A O 1
ATOM 1043 N N . LEU A 1 132 ? -6.323 -5.965 10.129 1.00 90.06 132 LEU A N 1
ATOM 1044 C CA . LEU A 1 132 ? -7.547 -5.828 9.329 1.00 90.06 132 LEU A CA 1
ATOM 1045 C C . LEU A 1 132 ? -8.171 -4.422 9.427 1.00 90.06 132 LEU A C 1
ATOM 1047 O O . LEU A 1 132 ? -8.606 -3.868 8.424 1.00 90.06 132 LEU A O 1
ATOM 1051 N N . SER A 1 133 ? -8.145 -3.797 10.610 1.00 90.50 133 SER A N 1
ATOM 1052 C CA . SER A 1 133 ? -8.605 -2.413 10.803 1.00 90.50 133 SER A CA 1
ATOM 1053 C C . SER A 1 133 ? -7.824 -1.394 9.967 1.00 90.50 133 SER A C 1
ATOM 1055 O O . SER A 1 133 ? -8.409 -0.465 9.418 1.00 90.50 133 SER A O 1
ATOM 1057 N N . THR A 1 134 ? -6.506 -1.571 9.870 1.00 91.38 134 THR A N 1
ATOM 1058 C CA . THR A 1 134 ? -5.614 -0.722 9.075 1.00 91.38 134 THR A CA 1
ATOM 1059 C C . THR A 1 134 ? -5.865 -0.942 7.592 1.00 91.38 134 THR A C 1
ATOM 1061 O O . THR A 1 134 ? -6.009 0.028 6.858 1.00 91.38 134 THR A O 1
ATOM 1064 N N . LEU A 1 135 ? -5.980 -2.202 7.164 1.00 92.19 135 LEU A N 1
ATOM 1065 C CA . LEU A 1 135 ? -6.261 -2.554 5.775 1.00 92.19 135 LEU A CA 1
ATOM 1066 C C . LEU A 1 135 ? -7.582 -1.933 5.306 1.00 92.19 135 LEU A C 1
ATOM 1068 O O . LEU A 1 135 ? -7.600 -1.224 4.305 1.00 92.19 135 LEU A O 1
ATOM 1072 N N . LEU A 1 136 ? -8.663 -2.099 6.074 1.00 92.38 136 LEU A N 1
ATOM 1073 C CA . LEU A 1 136 ? -9.965 -1.506 5.755 1.00 92.38 136 LEU A CA 1
ATOM 1074 C C . LEU A 1 136 ? -9.924 0.030 5.737 1.00 92.38 136 LEU A C 1
ATOM 1076 O O . LEU A 1 136 ? -10.532 0.652 4.866 1.00 92.38 136 LEU A O 1
ATOM 1080 N N . GLY A 1 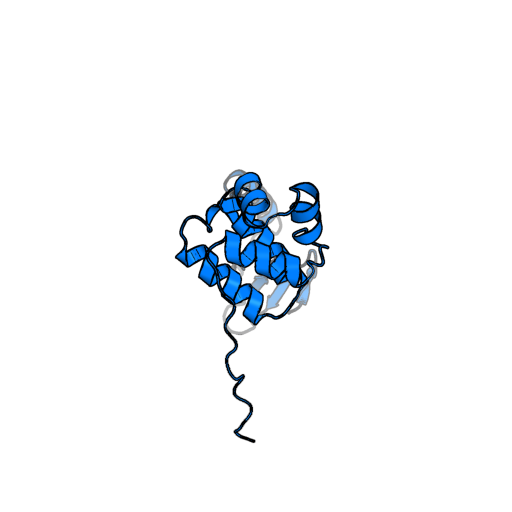137 ? -9.200 0.648 6.677 1.00 92.69 137 GLY A N 1
ATOM 1081 C CA . GLY A 1 137 ? -9.017 2.100 6.718 1.00 92.69 137 GLY A CA 1
ATOM 1082 C C . GLY A 1 137 ? -8.276 2.631 5.491 1.00 92.69 137 GLY A C 1
ATOM 1083 O O . GLY A 1 137 ? -8.708 3.612 4.888 1.00 92.69 137 GLY A O 1
ATOM 1084 N N . VAL A 1 138 ? -7.204 1.948 5.081 1.00 93.19 138 VAL A N 1
ATOM 1085 C CA . VAL A 1 138 ? -6.439 2.284 3.875 1.00 93.19 138 VAL A CA 1
ATOM 1086 C C . VAL A 1 138 ? -7.286 2.077 2.627 1.00 93.19 138 VAL A C 1
ATOM 1088 O O . VAL A 1 138 ? -7.373 2.988 1.818 1.00 93.19 138 VAL A O 1
ATOM 1091 N N . MET A 1 139 ? -7.976 0.945 2.479 1.00 93.19 139 MET A N 1
ATOM 1092 C CA . MET A 1 139 ? -8.841 0.710 1.319 1.00 93.19 139 MET A CA 1
ATOM 1093 C C . MET A 1 139 ? -9.906 1.795 1.170 1.00 93.19 139 MET A C 1
ATOM 1095 O O . MET A 1 139 ? -10.083 2.330 0.079 1.00 93.19 139 MET A O 1
ATOM 1099 N N . LYS A 1 140 ? -10.536 2.203 2.276 1.00 92.62 140 LYS A N 1
ATOM 1100 C CA . LYS A 1 140 ? -11.487 3.317 2.276 1.00 92.62 140 LYS A CA 1
ATOM 1101 C C . LYS A 1 140 ? -10.840 4.637 1.839 1.00 92.62 140 LYS A C 1
ATOM 1103 O O . LYS A 1 140 ? -11.443 5.353 1.046 1.00 92.62 140 LYS A O 1
ATOM 1108 N N . ALA A 1 141 ? -9.637 4.946 2.325 1.00 93.06 141 ALA A N 1
ATOM 1109 C CA . ALA A 1 141 ? -8.869 6.130 1.917 1.00 93.06 141 ALA A CA 1
ATOM 1110 C C . ALA A 1 141 ? -8.463 6.101 0.432 1.00 93.06 141 ALA A C 1
ATOM 1112 O O . ALA A 1 141 ? -8.278 7.135 -0.198 1.00 93.06 141 ALA A O 1
ATOM 1113 N N . LEU A 1 142 ? -8.340 4.910 -0.153 1.00 91.81 142 LEU A N 1
ATOM 1114 C CA . LEU A 1 142 ? -8.095 4.733 -1.583 1.00 91.81 142 LEU A CA 1
ATOM 1115 C C . LEU A 1 142 ? -9.392 4.753 -2.416 1.00 91.81 142 LEU A C 1
ATOM 1117 O O . LEU A 1 142 ? -9.327 4.618 -3.635 1.00 91.81 142 LEU A O 1
ATOM 1121 N N . GLY A 1 143 ? -10.565 4.911 -1.788 1.00 90.62 143 GLY A N 1
ATOM 1122 C CA . GLY A 1 143 ? -11.865 4.848 -2.464 1.00 90.62 143 GLY A CA 1
ATOM 1123 C C . GLY A 1 143 ? -12.286 3.433 -2.874 1.00 90.62 143 GLY A C 1
ATOM 1124 O O . GLY A 1 143 ? -13.139 3.272 -3.743 1.00 90.62 143 GLY A O 1
ATOM 1125 N N . LEU A 1 144 ? -11.691 2.407 -2.264 1.00 91.19 144 LEU A N 1
ATOM 1126 C CA . LEU A 1 144 ? -11.914 0.997 -2.571 1.00 91.19 144 LEU A CA 1
ATOM 1127 C C . LEU A 1 144 ? -12.824 0.340 -1.528 1.00 91.19 144 LEU A C 1
ATOM 1129 O O . LEU A 1 144 ? -12.874 0.744 -0.364 1.00 91.19 144 LEU A O 1
ATOM 1133 N N . HIS A 1 145 ? -13.515 -0.722 -1.936 1.00 88.81 145 HIS A N 1
ATOM 1134 C CA . HIS A 1 145 ? -14.305 -1.570 -1.048 1.00 88.81 145 HIS A CA 1
ATOM 1135 C C . HIS A 1 145 ? -13.935 -3.038 -1.267 1.00 88.81 145 HIS A C 1
ATOM 1137 O O . HIS A 1 145 ? -13.605 -3.436 -2.380 1.00 88.81 145 HIS A O 1
ATOM 1143 N N . LEU A 1 146 ? -13.987 -3.843 -0.204 1.00 88.44 146 LEU A N 1
ATOM 1144 C CA . LEU A 1 146 ? -13.871 -5.296 -0.320 1.00 88.44 146 LEU A CA 1
ATOM 1145 C C . LEU A 1 146 ? -15.238 -5.887 -0.632 1.00 88.44 146 LEU A C 1
ATOM 1147 O O . LEU A 1 146 ? -16.230 -5.546 0.016 1.00 88.44 146 LEU A O 1
ATOM 1151 N N . SER A 1 147 ? -15.266 -6.809 -1.585 1.00 88.81 147 SER A N 1
ATOM 1152 C CA . SER A 1 147 ? -16.427 -7.642 -1.868 1.00 88.81 147 SER A CA 1
ATOM 1153 C C . SER A 1 147 ? -16.080 -9.105 -1.604 1.00 88.81 147 SER A C 1
ATOM 1155 O O . SER A 1 147 ? -14.934 -9.523 -1.754 1.00 88.81 147 SER A O 1
ATOM 1157 N N . VAL A 1 148 ? -17.069 -9.874 -1.151 1.00 86.81 148 VAL A N 1
ATOM 1158 C CA . VAL A 1 148 ? -16.930 -11.316 -0.932 1.00 86.81 148 VAL A CA 1
ATOM 1159 C C . VAL A 1 148 ? -17.739 -12.016 -2.007 1.00 86.81 148 VAL A C 1
ATOM 1161 O O . VAL A 1 148 ? -18.959 -11.862 -2.072 1.00 86.81 148 VAL A O 1
ATOM 1164 N N . THR A 1 149 ? -17.057 -12.788 -2.843 1.00 87.31 149 THR A N 1
ATOM 1165 C CA . THR A 1 149 ? -17.665 -13.621 -3.878 1.00 87.31 149 THR A CA 1
ATOM 1166 C C . THR A 1 149 ? -17.508 -15.091 -3.503 1.00 87.31 149 THR A C 1
ATOM 1168 O O . THR A 1 149 ? -16.581 -15.481 -2.790 1.00 87.31 149 THR A O 1
ATOM 1171 N N . ALA A 1 150 ? -18.454 -15.930 -3.924 1.00 88.62 150 ALA A N 1
ATOM 1172 C CA . ALA A 1 150 ? -18.327 -17.363 -3.710 1.00 88.62 150 ALA A CA 1
ATOM 1173 C C . ALA A 1 150 ? -17.195 -17.901 -4.594 1.00 88.62 150 ALA A C 1
ATOM 1175 O O . ALA A 1 150 ? -17.261 -17.787 -5.816 1.00 88.62 150 ALA A O 1
ATOM 1176 N N . THR A 1 151 ? -16.177 -18.516 -3.991 1.00 81.31 151 THR A N 1
ATOM 1177 C CA . THR A 1 151 ? -15.243 -19.360 -4.741 1.00 81.31 151 THR A CA 1
ATOM 1178 C C . THR A 1 151 ? -16.026 -20.572 -5.222 1.00 81.31 151 THR A C 1
ATOM 1180 O O . THR A 1 151 ? -16.606 -21.285 -4.399 1.00 81.31 151 THR A O 1
ATOM 1183 N N . ASP A 1 152 ? -16.091 -20.789 -6.534 1.00 74.12 152 ASP A N 1
ATOM 1184 C CA . ASP A 1 152 ? -16.848 -21.896 -7.111 1.00 74.12 152 ASP A CA 1
ATOM 1185 C C . ASP A 1 152 ? -16.278 -23.242 -6.623 1.00 74.12 152 ASP A C 1
ATOM 1187 O O . ASP A 1 152 ? -15.255 -23.738 -7.089 1.00 74.12 152 ASP A O 1
ATOM 1191 N N . LYS A 1 153 ? -16.899 -23.779 -5.569 1.00 62.72 153 LYS A N 1
ATOM 1192 C CA . LYS A 1 153 ? -16.611 -25.080 -4.949 1.00 62.72 153 LYS A CA 1
ATOM 1193 C C . LYS A 1 153 ? -17.904 -25.818 -4.595 1.00 62.72 153 LYS A C 1
ATOM 1195 O O . LYS A 1 153 ? -17.966 -26.557 -3.616 1.00 62.72 153 LYS A O 1
ATOM 1200 N N . ARG A 1 154 ? -18.960 -25.628 -5.392 1.00 56.66 154 ARG A N 1
ATOM 1201 C CA . ARG A 1 154 ? -20.180 -26.454 -5.347 1.00 56.66 154 ARG A CA 1
ATOM 1202 C C . ARG A 1 154 ? -20.458 -27.077 -6.715 1.00 56.66 154 ARG A C 1
ATOM 1204 O O . ARG A 1 154 ? -21.531 -26.915 -7.279 1.00 56.66 154 ARG A O 1
ATOM 1211 N N . ALA A 1 155 ? -19.476 -27.820 -7.210 1.00 53.03 155 ALA A N 1
ATOM 1212 C CA . ALA A 1 155 ? -19.633 -28.802 -8.277 1.00 53.03 155 ALA A CA 1
ATOM 1213 C C . ALA A 1 155 ? -18.577 -29.912 -8.105 1.00 53.03 155 ALA A C 1
ATOM 1215 O O . ALA A 1 155 ? -17.663 -30.037 -8.914 1.00 53.03 155 ALA A O 1
ATOM 1216 N N . ALA A 1 156 ? -18.655 -30.664 -7.003 1.00 42.31 156 ALA A N 1
ATOM 1217 C CA . ALA A 1 156 ? -17.989 -31.958 -6.821 1.00 42.31 156 ALA A 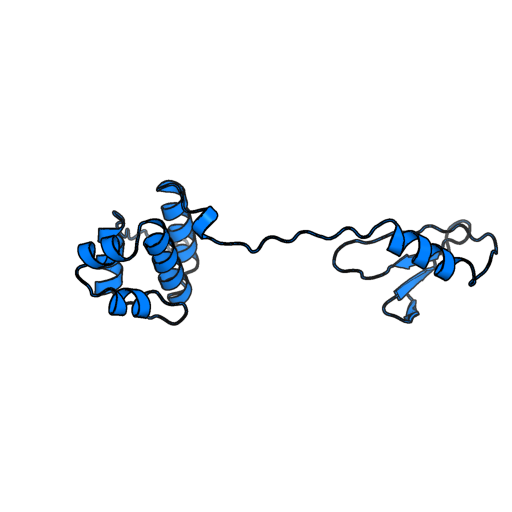CA 1
ATOM 1218 C C . ALA A 1 156 ? -18.684 -32.739 -5.702 1.00 42.31 156 ALA A C 1
ATOM 1220 O O . ALA A 1 156 ? -18.904 -32.130 -4.628 1.00 42.31 156 ALA A O 1
#

Secondary structure (DSSP, 8-state):
-EEEETTEEEEEE-SSS-EEEEE---TT------EE-----TTSHHHHHHHHHHH------PPPP-GGGG--SHHHHHHHHHHHHHH--HHHHHHHHHHHHHHH-HHHHHHHHTS-HHHHHHHTSTT----HHHHHHHHHHTT--------S----

InterPro domains:
  IPR010982 Lambda repressor-like, DNA-binding domain superfamily [SSF47413] (87-147)
  IPR014057 Uncharacterized protein HI1420 [PF21716] (61-149)
  IPR014057 Uncharacterized protein HI1420 [PTHR40275] (52-151)
  IPR014057 Uncharacterized protein HI1420 [TIGR02684] (62-148)

Organism: NCBI:txid641118